Protein AF-A0A9P6DTI5-F1 (afdb_monomer_lite)

Radius of gyration: 13.6 Å; chains: 1; bounding box: 35×22×36 Å

Structure (mmCIF, N/CA/C/O backbone):
data_AF-A0A9P6DTI5-F1
#
_entry.id   AF-A0A9P6DTI5-F1
#
loop_
_atom_site.group_PDB
_atom_site.id
_atom_site.type_symbol
_atom_site.label_atom_id
_atom_site.label_alt_id
_atom_site.label_comp_id
_atom_site.label_asym_id
_atom_site.label_entity_id
_atom_site.label_seq_id
_atom_site.pdbx_PDB_ins_code
_atom_site.Cartn_x
_atom_site.Cartn_y
_atom_site.Cartn_z
_atom_site.occupancy
_atom_site.B_iso_or_equiv
_atom_site.auth_seq_id
_atom_site.auth_comp_id
_atom_site.auth_asym_id
_atom_site.auth_atom_id
_atom_site.pdbx_PDB_model_num
ATOM 1 N N . PHE A 1 1 ? -9.858 0.724 -2.080 1.00 84.56 1 PHE A N 1
ATOM 2 C CA . PHE A 1 1 ? -8.547 0.679 -1.406 1.00 84.56 1 PHE A CA 1
ATOM 3 C C . PHE A 1 1 ? -7.655 -0.243 -2.217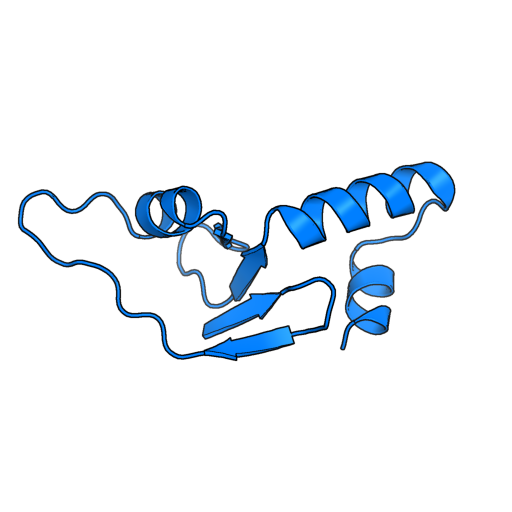 1.00 84.56 1 PHE A C 1
ATOM 5 O O . PHE A 1 1 ? -8.110 -1.326 -2.569 1.00 84.56 1 PHE A O 1
ATOM 12 N N . SER A 1 2 ? -6.458 0.198 -2.598 1.00 89.81 2 SER A N 1
ATOM 13 C CA . SER A 1 2 ? -5.574 -0.593 -3.466 1.00 89.81 2 SER A CA 1
ATOM 14 C C . SER A 1 2 ? -4.560 -1.375 -2.634 1.00 89.81 2 SER A C 1
ATOM 16 O O . SER A 1 2 ? -3.862 -0.797 -1.804 1.00 89.81 2 SER A O 1
ATOM 18 N N . VAL A 1 3 ? -4.467 -2.683 -2.848 1.00 90.62 3 VAL A N 1
ATOM 19 C CA . VAL A 1 3 ? -3.504 -3.567 -2.184 1.00 90.62 3 VAL A CA 1
ATOM 20 C C . VAL A 1 3 ? -2.504 -4.060 -3.215 1.00 90.62 3 VAL A C 1
ATOM 22 O O . VAL A 1 3 ? -2.876 -4.746 -4.162 1.00 90.62 3 VAL A O 1
ATOM 25 N N . ILE A 1 4 ? -1.232 -3.733 -3.015 1.00 91.06 4 ILE A N 1
ATOM 26 C CA . ILE A 1 4 ? -0.139 -4.229 -3.846 1.00 91.06 4 ILE A CA 1
ATOM 27 C C . ILE A 1 4 ? 0.295 -5.598 -3.320 1.00 91.06 4 ILE A C 1
ATOM 29 O O . ILE A 1 4 ? 0.706 -5.757 -2.159 1.00 91.06 4 ILE A O 1
ATOM 33 N N . HIS A 1 5 ? 0.227 -6.590 -4.195 1.00 90.56 5 HIS A N 1
ATOM 34 C CA . HIS A 1 5 ? 0.673 -7.947 -3.942 1.00 90.56 5 HIS A CA 1
ATOM 35 C C . HIS A 1 5 ? 1.620 -8.421 -5.044 1.00 90.56 5 HIS A C 1
ATOM 37 O O . HIS A 1 5 ? 1.746 -7.793 -6.089 1.00 90.56 5 HIS A O 1
ATOM 43 N N . ILE A 1 6 ? 2.301 -9.545 -4.816 1.00 89.88 6 ILE A N 1
ATOM 44 C CA . ILE A 1 6 ? 3.229 -10.119 -5.805 1.00 89.88 6 ILE A CA 1
ATOM 45 C C . ILE A 1 6 ? 2.531 -10.558 -7.099 1.00 89.88 6 ILE A C 1
ATOM 47 O O . ILE A 1 6 ? 3.180 -10.677 -8.127 1.00 89.88 6 ILE A O 1
ATOM 51 N N . ASN A 1 7 ? 1.225 -10.827 -7.035 1.00 87.50 7 ASN A N 1
ATOM 52 C CA . ASN A 1 7 ? 0.396 -11.214 -8.179 1.00 87.50 7 ASN A CA 1
ATOM 53 C C . ASN A 1 7 ? -0.293 -10.007 -8.841 1.00 87.50 7 ASN A C 1
ATOM 55 O O . ASN A 1 7 ? -1.089 -10.212 -9.750 1.00 87.50 7 ASN A O 1
ATOM 59 N N . GLY A 1 8 ? -0.045 -8.793 -8.343 1.00 89.12 8 GLY A N 1
ATOM 60 C CA . GLY A 1 8 ? -0.543 -7.545 -8.902 1.00 89.12 8 GLY A CA 1
ATOM 61 C C . GLY A 1 8 ? -1.282 -6.643 -7.922 1.00 89.12 8 GLY A C 1
ATOM 62 O O . GLY A 1 8 ? -1.216 -6.813 -6.698 1.00 89.12 8 GLY A O 1
ATOM 63 N N . ILE A 1 9 ? -1.950 -5.629 -8.472 1.00 90.69 9 ILE A N 1
ATOM 64 C CA . ILE A 1 9 ? -2.653 -4.595 -7.708 1.00 90.69 9 ILE A CA 1
ATOM 65 C C . ILE A 1 9 ? -4.138 -4.952 -7.604 1.00 90.69 9 ILE A C 1
ATOM 67 O O . ILE A 1 9 ? -4.851 -5.037 -8.599 1.00 90.69 9 ILE A O 1
ATOM 71 N N . HIS A 1 10 ? -4.624 -5.116 -6.374 1.00 90.94 10 HIS A N 1
ATOM 72 C CA . HIS A 1 10 ? -6.011 -5.492 -6.093 1.00 90.94 10 HIS A CA 1
ATOM 73 C C . HIS A 1 10 ? -6.797 -4.316 -5.540 1.00 90.94 10 HIS A C 1
ATOM 75 O O . HIS A 1 10 ? -6.428 -3.732 -4.520 1.00 90.94 10 HIS A O 1
ATOM 81 N N . HIS A 1 11 ? -7.930 -3.999 -6.158 1.00 91.19 11 HIS A N 1
ATOM 82 C CA . HIS A 1 11 ? -8.874 -3.028 -5.617 1.00 91.19 11 HIS A CA 1
ATOM 83 C C . HIS A 1 11 ? -9.890 -3.738 -4.725 1.00 91.19 11 HIS A C 1
ATOM 85 O O . HIS A 1 11 ? -10.789 -4.418 -5.210 1.00 91.19 11 HIS A O 1
ATOM 91 N N . ILE A 1 12 ? -9.756 -3.561 -3.412 1.00 89.44 12 ILE A N 1
ATOM 92 C CA . ILE A 1 12 ? -10.656 -4.158 -2.422 1.00 89.44 12 ILE A CA 1
ATOM 93 C C . ILE A 1 12 ? -11.326 -3.096 -1.550 1.00 89.44 12 ILE A C 1
ATOM 95 O O . ILE A 1 12 ? -10.883 -1.942 -1.452 1.00 89.44 12 ILE A O 1
ATOM 99 N N . HIS A 1 13 ? -12.411 -3.505 -0.901 1.00 86.88 13 HIS A N 1
ATOM 100 C CA . HIS A 1 13 ? -13.090 -2.716 0.114 1.00 86.88 13 HIS A CA 1
ATOM 101 C C . HIS A 1 13 ? -12.598 -3.147 1.499 1.00 86.88 13 HIS A C 1
ATOM 103 O O . HIS A 1 13 ? -12.774 -4.299 1.889 1.00 86.88 13 HIS A O 1
ATOM 109 N N . VAL A 1 14 ? -11.962 -2.232 2.231 1.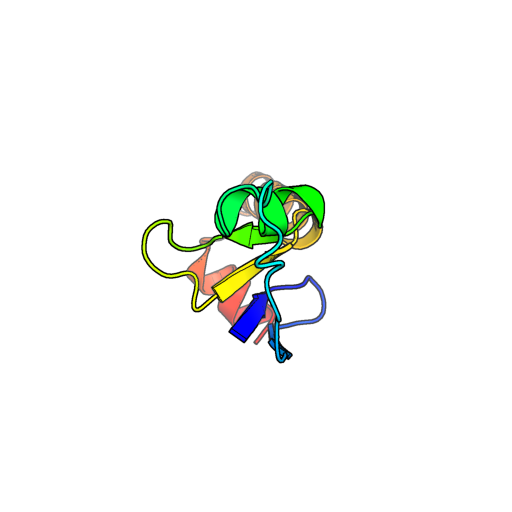00 85.81 14 VAL A N 1
ATOM 110 C CA . VAL A 1 14 ? -11.429 -2.489 3.576 1.00 85.81 14 VAL A CA 1
ATOM 111 C C . VAL A 1 14 ? -12.286 -1.745 4.583 1.00 85.81 14 VAL A C 1
ATOM 113 O O . VAL A 1 14 ? -12.519 -0.548 4.430 1.00 85.81 14 VAL A O 1
ATOM 116 N N . VAL A 1 15 ? -12.744 -2.457 5.610 1.00 85.69 15 VAL A N 1
ATOM 117 C CA . VAL A 1 15 ? -13.519 -1.890 6.715 1.00 85.69 15 VAL A CA 1
ATOM 118 C C . VAL A 1 15 ? -12.667 -1.967 7.975 1.00 85.69 15 VAL A C 1
ATOM 120 O O . VAL A 1 15 ? -12.251 -3.047 8.386 1.00 85.69 15 VAL A O 1
ATOM 123 N N . PHE A 1 16 ? -12.385 -0.810 8.564 1.00 84.38 16 PHE A N 1
ATOM 124 C CA . PHE A 1 16 ? -11.604 -0.696 9.793 1.00 84.38 16 PHE A CA 1
ATOM 125 C C . PHE A 1 16 ? -12.492 -0.920 11.023 1.00 84.38 16 PHE A C 1
ATOM 127 O O . PHE A 1 16 ? -13.662 -0.531 11.019 1.00 84.38 16 PHE A O 1
ATOM 134 N N . CYS A 1 17 ? -11.953 -1.528 12.087 1.00 85.19 17 CYS A N 1
ATOM 135 C CA . CYS A 1 17 ? -12.706 -1.660 13.341 1.00 85.19 17 CYS A CA 1
ATOM 136 C C . CYS A 1 17 ? -12.839 -0.284 13.991 1.00 85.19 17 CYS A C 1
ATOM 138 O O . CYS A 1 17 ? -11.825 0.365 14.241 1.00 85.19 17 CYS A O 1
ATOM 140 N N . GLY A 1 18 ? -14.069 0.121 14.310 1.00 83.94 18 GLY A N 1
ATOM 141 C CA . GLY A 1 18 ? -14.381 1.310 15.117 1.00 83.94 18 GLY A CA 1
ATOM 142 C C . GLY A 1 18 ? -14.749 0.981 16.567 1.00 83.94 18 GLY A C 1
ATOM 143 O O . GLY A 1 18 ? -15.484 1.724 17.207 1.00 83.94 18 GLY A O 1
ATOM 144 N N . CYS A 1 19 ? -14.323 -0.180 17.064 1.00 87.38 19 CYS A N 1
ATOM 145 C CA . CYS A 1 19 ? -14.529 -0.611 18.443 1.00 87.38 19 CYS A CA 1
ATOM 146 C C . CYS A 1 19 ? -13.922 0.400 19.446 1.00 87.38 19 CYS A C 1
ATOM 148 O O . CYS A 1 19 ? -12.906 1.009 19.154 1.00 87.38 19 CYS A O 1
ATOM 150 N N . GLY A 1 20 ? -14.484 0.575 20.651 1.00 76.25 20 GLY A N 1
ATOM 151 C CA . GLY A 1 20 ? -14.014 1.593 21.623 1.00 76.25 20 GLY A CA 1
ATOM 152 C C . GLY A 1 20 ? -12.552 1.457 22.094 1.00 76.25 20 GLY A C 1
ATOM 153 O O . GLY A 1 20 ? -12.004 2.382 22.683 1.00 76.25 20 GLY A O 1
ATOM 154 N N . SER A 1 21 ? -11.908 0.323 21.806 1.00 78.06 21 SER A N 1
ATOM 155 C CA . SER A 1 21 ? -10.475 0.060 22.018 1.00 78.06 21 SER A CA 1
ATOM 156 C C . SER A 1 21 ? -9.707 -0.106 20.698 1.00 78.06 21 SER A C 1
ATOM 158 O O . SER A 1 21 ? -8.646 -0.727 20.666 1.00 78.06 21 SER A O 1
ATOM 160 N N . SER A 1 22 ? -10.259 0.377 19.583 1.00 78.75 22 SER A N 1
ATOM 161 C CA . SER A 1 22 ? -9.662 0.229 18.262 1.00 78.75 22 SER A CA 1
ATOM 162 C C . SER A 1 22 ? -8.355 1.002 18.181 1.00 78.75 22 SER A C 1
ATOM 164 O O . SER A 1 22 ? -8.323 2.216 18.379 1.00 78.75 22 SER A O 1
ATOM 166 N N . VAL A 1 23 ? -7.285 0.297 17.829 1.00 81.81 23 VAL A N 1
ATOM 167 C CA . VAL A 1 23 ? -6.012 0.916 17.453 1.00 81.81 23 VAL A CA 1
ATOM 168 C C . VAL A 1 23 ? -6.168 1.734 16.167 1.00 81.81 23 VAL A C 1
ATOM 170 O 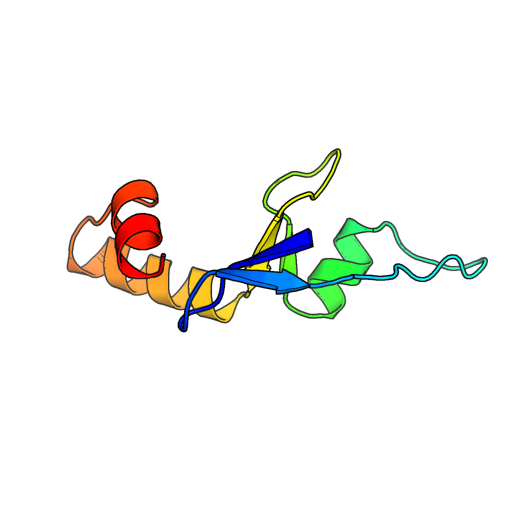O . VAL A 1 23 ? -7.103 1.503 15.393 1.00 81.81 23 VAL A O 1
ATOM 173 N N . HIS A 1 24 ? -5.243 2.666 15.914 1.00 84.25 24 HIS A N 1
ATOM 174 C CA . HIS A 1 24 ? -5.266 3.489 14.702 1.00 84.25 24 HIS A CA 1
ATOM 175 C C . HIS A 1 24 ? -5.315 2.629 13.431 1.00 84.25 24 HIS A C 1
ATOM 177 O O . HIS A 1 24 ? -4.724 1.550 13.371 1.00 84.25 24 HIS A O 1
ATOM 183 N N . THR A 1 25 ? -5.944 3.151 12.376 1.00 83.00 25 THR A N 1
ATOM 184 C CA . THR A 1 25 ? -6.073 2.526 11.047 1.00 83.00 25 THR A CA 1
ATOM 185 C C . THR A 1 25 ? -4.780 1.867 10.555 1.00 83.00 25 THR A C 1
ATOM 187 O O . THR A 1 25 ? -4.797 0.739 10.070 1.00 83.00 25 THR A O 1
ATOM 190 N N . GLN A 1 26 ? -3.630 2.528 10.730 1.00 81.88 26 GLN A N 1
ATOM 191 C CA . GLN A 1 26 ? -2.331 1.971 10.343 1.00 81.88 26 GLN A CA 1
ATOM 192 C C . GLN A 1 26 ? -1.936 0.737 11.148 1.00 81.88 26 GLN A C 1
ATOM 194 O O . GLN A 1 26 ? -1.424 -0.220 10.580 1.00 81.88 26 GLN A O 1
ATOM 199 N N . GLN A 1 27 ? -2.171 0.743 12.458 1.00 86.19 27 GLN A N 1
ATOM 200 C CA . GLN A 1 27 ? -1.873 -0.408 13.303 1.00 86.19 27 GLN A CA 1
ATOM 201 C C . GLN A 1 27 ? -2.771 -1.585 12.918 1.00 86.19 27 GLN A C 1
ATOM 203 O O . GLN A 1 27 ? -2.283 -2.705 12.823 1.00 86.19 27 GLN A O 1
ATOM 208 N N . GLN A 1 28 ? -4.048 -1.336 12.604 1.00 88.06 28 GLN A N 1
ATOM 209 C CA . GLN A 1 28 ? -4.951 -2.378 12.104 1.00 88.06 28 GLN A CA 1
ATOM 210 C C . GLN A 1 28 ? -4.439 -2.998 10.797 1.00 88.06 28 GLN A C 1
ATOM 212 O O . GLN A 1 28 ? -4.454 -4.219 10.661 1.00 88.06 28 GLN A O 1
ATOM 217 N N . LEU A 1 29 ? -3.935 -2.182 9.865 1.00 88.44 29 LEU A N 1
ATOM 218 C CA . LEU A 1 29 ? -3.316 -2.662 8.623 1.00 88.44 29 LEU A CA 1
ATOM 219 C C . LEU A 1 29 ? -2.053 -3.491 8.897 1.00 88.44 29 LEU A C 1
ATOM 221 O O . LEU A 1 29 ? -1.918 -4.596 8.375 1.00 88.44 29 LEU A O 1
ATOM 225 N N . LEU A 1 30 ? -1.167 -3.000 9.767 1.00 88.19 30 LEU A N 1
ATOM 226 C CA . LEU A 1 30 ? 0.073 -3.691 10.127 1.00 88.19 30 LEU A CA 1
ATOM 227 C C . LEU A 1 30 ? -0.194 -5.037 10.813 1.00 88.19 30 LEU A C 1
ATOM 229 O O . LEU A 1 30 ? 0.490 -6.011 10.509 1.00 88.19 30 LEU A O 1
ATOM 233 N N . HIS A 1 31 ? -1.222 -5.124 11.663 1.00 87.12 31 HIS A N 1
ATOM 234 C CA . HIS A 1 31 ? -1.675 -6.385 12.261 1.00 87.12 31 HIS A CA 1
ATOM 235 C C . HIS A 1 31 ? -2.109 -7.422 11.213 1.00 87.12 31 HIS A C 1
ATOM 237 O O . HIS A 1 31 ? -1.946 -8.617 11.441 1.00 87.12 31 HIS A O 1
ATOM 243 N N . HIS A 1 32 ? -2.612 -6.978 10.059 1.00 85.25 32 HIS A N 1
ATOM 244 C CA . HIS A 1 32 ? -2.980 -7.839 8.930 1.00 85.25 32 HIS A CA 1
ATOM 245 C C . HIS A 1 32 ? -1.831 -8.044 7.929 1.00 85.25 32 HIS A C 1
ATOM 247 O O . HIS A 1 32 ? -2.024 -8.615 6.857 1.00 85.25 32 HIS A O 1
ATOM 253 N N . GLY A 1 33 ? -0.621 -7.584 8.255 1.00 87.88 33 GLY A N 1
ATOM 254 C CA . GLY A 1 33 ? 0.54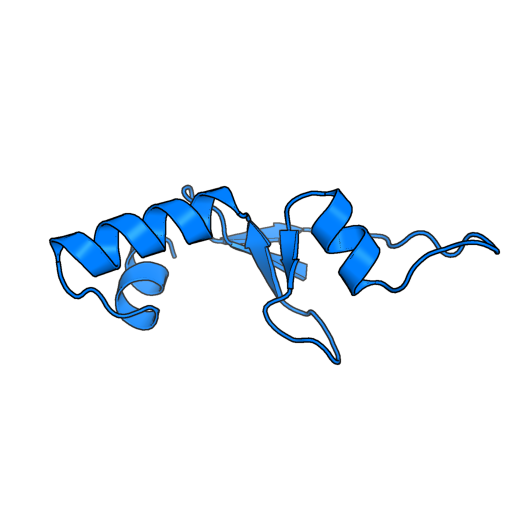5 -7.718 7.389 1.00 87.88 33 GLY A CA 1
ATOM 255 C C . GLY A 1 33 ? 0.531 -6.784 6.173 1.00 87.88 33 GLY A C 1
ATOM 256 O O . GLY A 1 33 ? 1.207 -7.051 5.172 1.00 87.88 33 GLY A O 1
ATOM 257 N N . TRP A 1 34 ? -0.256 -5.709 6.231 1.00 90.00 34 TRP A N 1
ATOM 258 C CA . TRP A 1 34 ? -0.345 -4.697 5.186 1.00 90.00 34 TRP A CA 1
ATOM 259 C C . TRP A 1 34 ? 0.374 -3.432 5.635 1.00 90.00 34 TRP A C 1
ATOM 261 O O . TRP A 1 34 ? 0.016 -2.792 6.623 1.00 90.00 34 TRP A O 1
ATOM 271 N N . PHE A 1 35 ? 1.399 -3.060 4.885 1.00 88.69 35 PHE A N 1
ATOM 272 C CA . PHE A 1 35 ? 2.158 -1.851 5.112 1.00 88.69 35 PHE A CA 1
ATOM 273 C C . PHE A 1 35 ? 1.484 -0.674 4.391 1.00 88.69 35 PHE A C 1
ATOM 275 O O . PHE A 1 35 ? 1.353 -0.701 3.164 1.00 88.69 35 PHE A O 1
ATOM 282 N N . PRO A 1 36 ? 1.019 0.359 5.110 1.00 87.44 36 PRO A N 1
ATOM 283 C CA . PRO A 1 36 ? 0.379 1.507 4.483 1.00 87.44 36 PRO A CA 1
ATOM 284 C C . PRO A 1 36 ? 1.396 2.311 3.665 1.00 87.44 36 PRO A C 1
ATOM 286 O O . PRO A 1 36 ? 2.456 2.673 4.168 1.00 87.44 36 PRO A O 1
ATOM 289 N N . THR A 1 37 ? 1.053 2.650 2.421 1.00 81.12 37 THR A N 1
ATOM 290 C CA . THR A 1 37 ? 1.911 3.490 1.564 1.00 8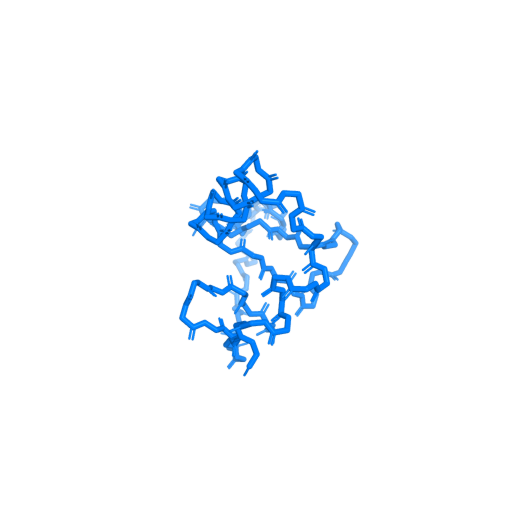1.12 37 THR A CA 1
ATOM 291 C C . THR A 1 37 ? 1.915 4.951 2.029 1.00 81.12 37 THR A C 1
ATOM 293 O O . THR A 1 37 ? 2.846 5.704 1.756 1.00 81.12 37 THR A O 1
ATOM 296 N N . THR A 1 38 ? 0.876 5.379 2.752 1.00 76.00 38 THR A N 1
ATOM 297 C CA . THR A 1 38 ? 0.739 6.748 3.263 1.00 76.00 38 THR A CA 1
ATOM 298 C C . THR A 1 38 ? 0.156 6.734 4.671 1.00 76.00 38 THR A C 1
ATOM 300 O O . THR A 1 38 ? -0.787 5.998 4.954 1.00 76.00 38 THR A O 1
ATOM 303 N N . ILE A 1 39 ? 0.722 7.565 5.550 1.00 66.12 39 ILE A N 1
ATOM 304 C CA . ILE A 1 39 ? 0.387 7.610 6.981 1.00 66.12 39 ILE A CA 1
ATOM 305 C C . ILE A 1 39 ? -0.939 8.335 7.236 1.00 66.12 39 ILE A C 1
ATOM 307 O O . ILE A 1 39 ? -1.765 7.856 8.007 1.00 66.12 39 ILE A O 1
ATOM 311 N N . HIS A 1 40 ? -1.166 9.465 6.561 1.00 61.50 40 HIS A N 1
ATOM 312 C CA . HIS A 1 40 ? -2.328 10.324 6.813 1.00 61.50 40 HIS A CA 1
ATOM 313 C C . HIS A 1 40 ? -3.630 9.799 6.202 1.00 61.50 40 HIS A C 1
ATOM 315 O O . HIS A 1 40 ? -4.694 9.979 6.788 1.00 61.50 40 HIS A O 1
ATOM 321 N N . GLN A 1 41 ? -3.561 9.142 5.042 1.00 61.47 41 GLN A N 1
ATOM 322 C CA . GLN A 1 41 ? -4.737 8.572 4.391 1.00 61.47 41 GLN A CA 1
ATOM 323 C C . GLN A 1 41 ? -4.308 7.420 3.478 1.00 61.47 41 GLN A C 1
ATOM 325 O O . GLN A 1 41 ? -3.869 7.652 2.348 1.00 61.47 41 GLN A O 1
ATOM 330 N N . PRO A 1 42 ? -4.356 6.170 3.965 1.00 67.19 42 PRO A N 1
ATOM 331 C CA . PRO A 1 42 ? -3.948 5.035 3.162 1.00 67.19 42 PRO A CA 1
ATOM 332 C C . PRO A 1 42 ? -5.027 4.776 2.104 1.00 67.19 42 PRO A C 1
ATOM 334 O O . PRO A 1 42 ? -6.004 4.078 2.343 1.00 67.19 42 PRO A O 1
ATOM 337 N N . HIS A 1 43 ? -4.866 5.351 0.914 1.00 79.81 43 HIS A N 1
ATOM 338 C CA . HIS A 1 43 ? -5.613 4.916 -0.273 1.00 79.81 43 HIS A CA 1
ATOM 339 C C . HIS A 1 43 ? -5.034 3.616 -0.852 1.00 79.81 43 HIS A C 1
ATOM 341 O O . HIS A 1 43 ? -5.714 2.896 -1.590 1.00 79.81 43 HIS A O 1
ATOM 347 N N . MET A 1 44 ? -3.790 3.313 -0.470 1.00 84.62 44 MET A N 1
ATOM 348 C CA . MET A 1 44 ? -3.003 2.188 -0.937 1.00 84.62 44 MET A CA 1
ATOM 349 C C . MET A 1 44 ? -2.203 1.561 0.211 1.00 84.62 44 MET A C 1
ATOM 351 O O . MET A 1 44 ? -1.727 2.260 1.113 1.00 84.62 44 MET A O 1
ATOM 355 N N . CYS A 1 45 ? -2.030 0.247 0.154 1.00 90.50 45 CYS A N 1
ATOM 356 C CA . CYS A 1 45 ? -1.086 -0.480 0.990 1.00 90.50 45 CYS A CA 1
ATOM 357 C C . CYS A 1 45 ? -0.328 -1.524 0.169 1.00 90.50 45 CYS A C 1
ATOM 359 O O . CYS A 1 45 ? -0.792 -1.963 -0.882 1.00 90.50 45 CYS A O 1
ATOM 361 N N . ALA A 1 46 ? 0.826 -1.937 0.672 1.00 91.12 46 ALA A N 1
ATOM 362 C CA . AL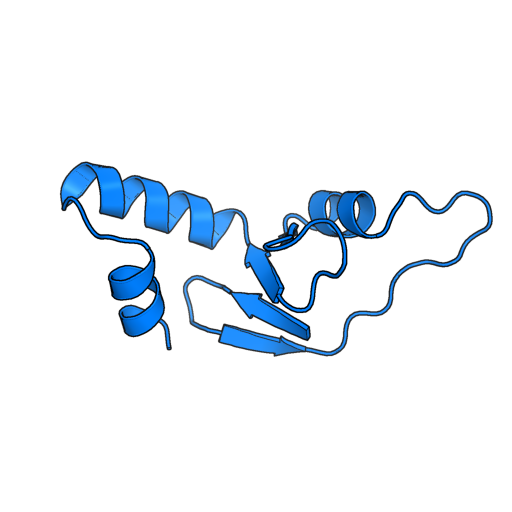A A 1 46 ? 1.620 -3.024 0.131 1.00 91.12 46 ALA A CA 1
ATOM 363 C C . ALA A 1 46 ? 1.676 -4.168 1.142 1.00 91.12 46 ALA A C 1
ATOM 365 O O . ALA A 1 46 ? 1.858 -3.954 2.337 1.00 91.12 46 ALA A O 1
ATOM 366 N N . THR A 1 47 ? 1.538 -5.402 0.680 1.00 92.38 47 THR A N 1
ATOM 367 C CA . THR A 1 47 ? 1.748 -6.572 1.546 1.00 92.38 47 THR A CA 1
ATOM 368 C C . THR A 1 47 ? 3.230 -6.734 1.910 1.00 92.38 47 THR A C 1
ATOM 370 O O . THR A 1 47 ? 4.109 -6.451 1.096 1.00 92.38 47 THR A O 1
ATOM 373 N N . PHE A 1 48 ? 3.556 -7.250 3.101 1.00 91.56 48 PHE A N 1
ATOM 374 C CA . PHE A 1 48 ? 4.965 -7.533 3.439 1.00 91.56 48 PHE A CA 1
ATOM 375 C C . PHE A 1 48 ? 5.640 -8.484 2.444 1.00 91.56 48 PHE A C 1
ATOM 377 O O . PHE A 1 48 ? 6.841 -8.376 2.206 1.00 91.56 48 PHE A O 1
ATOM 384 N N . MET A 1 49 ? 4.872 -9.379 1.817 1.00 90.56 49 MET A N 1
ATOM 385 C CA . MET A 1 49 ? 5.405 -10.278 0.799 1.00 90.56 49 MET A CA 1
ATOM 386 C C . MET A 1 49 ? 5.902 -9.520 -0.436 1.00 90.56 49 MET A C 1
ATOM 388 O O . MET A 1 49 ? 6.999 -9.808 -0.913 1.00 90.56 49 MET A O 1
ATOM 392 N N . VAL A 1 50 ? 5.150 -8.522 -0.922 1.00 91.31 50 VAL A N 1
ATOM 393 C CA . VAL A 1 50 ? 5.607 -7.715 -2.061 1.00 91.31 50 VAL A CA 1
ATOM 394 C C . VAL A 1 50 ? 6.795 -6.830 -1.685 1.00 91.31 50 VAL A C 1
ATOM 396 O O . VAL A 1 50 ? 7.725 -6.701 -2.475 1.00 91.31 50 VAL A O 1
ATOM 399 N N . LEU A 1 51 ? 6.829 -6.299 -0.457 1.00 91.31 51 LEU A N 1
ATOM 400 C CA . LEU A 1 51 ? 7.979 -5.542 0.046 1.00 91.31 51 LEU A CA 1
ATOM 401 C C . LEU A 1 51 ? 9.249 -6.398 0.110 1.00 91.31 51 LEU A C 1
ATOM 403 O O . LEU A 1 51 ? 10.312 -5.943 -0.304 1.00 91.31 51 LEU A O 1
ATOM 407 N N . ASN A 1 52 ? 9.141 -7.640 0.586 1.00 92.12 52 ASN A N 1
ATOM 408 C CA . ASN A 1 52 ? 10.272 -8.563 0.637 1.00 92.12 52 ASN A CA 1
ATOM 409 C C . ASN A 1 52 ? 10.741 -8.956 -0.772 1.00 92.12 52 ASN A C 1
ATOM 411 O O . ASN A 1 52 ? 11.936 -8.971 -1.056 1.00 92.12 52 ASN A O 1
ATOM 415 N N . HIS A 1 53 ? 9.800 -9.213 -1.686 1.00 90.94 53 HIS A N 1
ATOM 416 C CA . HIS A 1 53 ? 10.128 -9.516 -3.076 1.00 90.94 53 HIS A CA 1
ATOM 417 C C . HIS A 1 53 ? 10.843 -8.342 -3.759 1.00 90.94 53 HIS A C 1
ATOM 419 O O . HIS A 1 53 ? 11.894 -8.528 -4.370 1.00 90.94 53 HIS A O 1
ATOM 425 N N . PHE A 1 54 ? 10.329 -7.124 -3.578 1.00 90.12 54 PHE A N 1
ATOM 426 C CA . PHE A 1 54 ? 10.963 -5.907 -4.070 1.00 90.12 54 PHE A CA 1
ATOM 427 C C . PHE A 1 54 ? 12.357 -5.698 -3.468 1.00 90.12 54 PHE A C 1
ATOM 429 O O . PHE A 1 54 ? 13.285 -5.368 -4.198 1.00 90.12 54 PHE A O 1
ATOM 436 N N . HIS A 1 55 ? 12.538 -5.939 -2.166 1.00 90.94 55 HIS A N 1
ATOM 437 C CA . HIS A 1 55 ? 13.841 -5.825 -1.508 1.00 90.94 55 HIS A CA 1
ATOM 438 C C . HIS A 1 55 ? 14.886 -6.764 -2.134 1.00 90.94 55 HIS A C 1
ATOM 440 O O . HIS A 1 55 ? 16.001 -6.338 -2.434 1.00 90.94 55 HIS A O 1
ATOM 446 N N . LEU A 1 56 ? 14.514 -8.021 -2.398 1.00 91.19 56 LEU A N 1
ATOM 447 C CA . LEU A 1 56 ? 15.392 -8.990 -3.061 1.00 91.19 56 LEU A CA 1
ATOM 448 C C . LEU A 1 56 ? 15.729 -8.573 -4.500 1.00 91.19 56 LEU A C 1
ATOM 450 O O . LEU A 1 56 ? 16.890 -8.632 -4.906 1.00 91.19 56 LEU A O 1
ATOM 454 N N . GLN A 1 57 ? 14.739 -8.109 -5.267 1.00 88.44 57 GLN A N 1
ATOM 455 C CA . GLN A 1 57 ? 14.968 -7.641 -6.637 1.00 88.44 57 GLN A CA 1
ATOM 456 C C . GLN A 1 57 ? 15.817 -6.365 -6.693 1.00 88.44 57 GLN A C 1
ATOM 458 O O . GLN A 1 57 ? 16.688 -6.228 -7.556 1.00 88.44 57 GLN A O 1
ATOM 463 N N . MET A 1 58 ? 15.608 -5.441 -5.755 1.00 89.44 58 MET A N 1
ATOM 464 C CA . MET A 1 58 ? 16.424 -4.238 -5.621 1.00 89.44 58 MET A CA 1
ATOM 465 C C . MET A 1 58 ? 17.887 -4.609 -5.354 1.00 89.44 58 MET A C 1
ATOM 467 O O . MET A 1 58 ? 18.779 -4.047 -5.991 1.00 89.44 58 MET A O 1
ATOM 471 N N . LEU A 1 59 ? 18.133 -5.582 -4.469 1.00 89.88 59 LEU A N 1
ATOM 472 C CA . LEU A 1 59 ? 19.479 -6.047 -4.136 1.00 89.88 59 LEU A CA 1
ATOM 473 C C . LEU A 1 59 ? 20.183 -6.704 -5.332 1.00 89.88 59 LEU A C 1
ATOM 475 O O . LEU A 1 59 ? 21.356 -6.432 -5.577 1.00 89.88 59 LEU A O 1
ATOM 479 N N . HIS A 1 60 ? 19.478 -7.554 -6.082 1.00 87.75 60 HIS A N 1
ATOM 480 C CA . HIS A 1 60 ? 20.067 -8.306 -7.194 1.00 87.75 60 HIS A CA 1
ATOM 481 C C . HIS A 1 60 ? 20.240 -7.487 -8.477 1.00 87.75 60 HIS A C 1
ATOM 483 O O . HIS A 1 60 ? 21.182 -7.722 -9.231 1.00 87.75 60 HIS A O 1
ATOM 489 N N . SER A 1 61 ? 19.335 -6.549 -8.756 1.00 79.88 61 SER A N 1
ATOM 490 C CA . SER A 1 61 ? 19.208 -5.964 -10.097 1.00 79.88 61 SER A CA 1
ATOM 491 C C . SER A 1 61 ? 19.129 -4.435 -10.107 1.00 79.88 61 SER A C 1
ATOM 493 O O . SER A 1 61 ? 18.941 -3.857 -11.174 1.00 79.88 61 SER A O 1
ATOM 495 N N . LYS A 1 62 ? 19.281 -3.761 -8.951 1.00 84.88 62 LYS A N 1
ATOM 496 C CA . LYS A 1 62 ? 19.124 -2.295 -8.806 1.00 84.88 62 LYS A CA 1
ATOM 497 C C . LYS A 1 62 ? 17.802 -1.769 -9.391 1.00 84.88 62 LYS A C 1
ATOM 499 O O . LYS A 1 62 ? 17.731 -0.649 -9.893 1.00 84.88 62 LYS A O 1
ATOM 504 N N . VAL A 1 63 ? 16.747 -2.580 -9.329 1.00 85.94 63 VAL A N 1
ATOM 505 C CA . VAL A 1 63 ? 15.422 -2.215 -9.841 1.00 85.94 63 VAL A CA 1
ATOM 506 C C . VAL A 1 63 ? 14.820 -1.131 -8.949 1.00 85.94 63 VAL A C 1
ATOM 508 O O . VAL A 1 63 ? 14.824 -1.236 -7.721 1.00 85.94 63 VAL A O 1
ATOM 511 N N . THR A 1 64 ? 14.306 -0.071 -9.566 1.00 86.94 64 THR A N 1
ATOM 512 C CA . THR A 1 64 ? 13.592 0.998 -8.864 1.00 86.94 64 THR A CA 1
ATOM 513 C C . THR A 1 64 ? 12.156 0.579 -8.557 1.00 86.94 64 THR A C 1
ATOM 515 O O . THR A 1 64 ? 11.566 -0.246 -9.253 1.00 86.94 64 THR A O 1
ATOM 518 N N . ALA A 1 65 ? 11.552 1.186 -7.532 1.00 83.94 65 ALA A N 1
ATOM 519 C CA . ALA A 1 65 ? 10.170 0.888 -7.146 1.00 83.94 65 ALA A CA 1
ATOM 520 C C . ALA A 1 65 ? 9.171 1.099 -8.296 1.00 83.94 65 ALA A C 1
ATOM 522 O O . ALA A 1 65 ? 8.249 0.309 -8.458 1.00 83.94 65 ALA A O 1
ATOM 523 N N . THR A 1 66 ? 9.376 2.122 -9.129 1.00 85.06 66 THR A N 1
ATOM 524 C CA . THR A 1 66 ? 8.515 2.405 -10.287 1.00 85.06 66 THR A CA 1
ATOM 525 C C . THR A 1 66 ? 8.561 1.291 -11.326 1.00 85.06 66 THR A C 1
ATOM 527 O O . THR A 1 66 ? 7.521 0.867 -11.818 1.00 85.06 66 THR A O 1
ATOM 530 N N . HIS A 1 67 ? 9.757 0.781 -11.624 1.00 86.44 67 HIS A N 1
ATOM 531 C CA . HIS A 1 67 ? 9.940 -0.296 -12.590 1.00 86.44 67 HIS A CA 1
ATOM 532 C C . HIS A 1 67 ? 9.378 -1.622 -12.066 1.00 86.44 67 HIS A C 1
ATOM 534 O O . HIS A 1 67 ? 8.797 -2.399 -12.821 1.00 86.44 67 HIS A O 1
ATOM 540 N N . PHE A 1 68 ? 9.522 -1.869 -10.764 1.00 87.44 68 PHE A N 1
ATOM 541 C CA . PHE A 1 68 ? 8.919 -3.023 -10.113 1.00 87.44 68 PHE A CA 1
ATOM 542 C C . PHE A 1 68 ? 7.388 -2.973 -10.172 1.00 87.44 68 PHE A C 1
ATOM 544 O O . PHE A 1 68 ? 6.765 -3.950 -10.574 1.00 87.44 68 PHE A O 1
ATOM 551 N N . ILE A 1 69 ? 6.789 -1.824 -9.837 1.00 85.25 69 ILE A N 1
ATOM 552 C CA . ILE A 1 69 ? 5.333 -1.628 -9.889 1.00 85.25 69 ILE A CA 1
ATOM 553 C C . ILE A 1 69 ? 4.806 -1.841 -11.314 1.00 85.25 69 ILE A C 1
ATOM 555 O O . ILE A 1 69 ? 3.845 -2.577 -11.483 1.00 85.25 69 ILE A O 1
ATOM 559 N N . ALA A 1 70 ? 5.486 -1.316 -12.335 1.00 86.38 70 ALA A N 1
ATOM 560 C CA . ALA A 1 70 ? 5.112 -1.531 -13.737 1.00 86.38 70 ALA A CA 1
ATOM 561 C C . ALA A 1 70 ? 5.204 -3.000 -14.202 1.00 86.38 70 ALA A C 1
ATOM 563 O O . ALA A 1 70 ? 4.684 -3.341 -15.256 1.00 86.38 70 ALA A O 1
ATOM 564 N N . THR A 1 71 ? 5.895 -3.869 -13.454 1.00 86.25 71 THR A N 1
ATOM 565 C CA . THR A 1 71 ? 5.994 -5.307 -13.772 1.00 86.25 71 THR A CA 1
ATOM 566 C C . THR A 1 71 ? 4.830 -6.109 -13.176 1.00 86.25 71 THR A C 1
ATOM 568 O O . THR A 1 71 ? 4.577 -7.230 -13.610 1.00 86.25 71 THR A O 1
ATOM 571 N N . ILE A 1 72 ? 4.155 -5.563 -12.159 1.00 84.75 72 ILE A N 1
ATOM 572 C CA . ILE A 1 72 ? 3.046 -6.211 -11.441 1.00 84.75 72 ILE A CA 1
ATOM 573 C C . ILE A 1 72 ? 1.682 -5.554 -11.716 1.00 84.75 72 ILE A C 1
ATOM 575 O O . ILE A 1 72 ? 0.667 -6.072 -11.257 1.00 84.75 72 ILE A O 1
ATOM 579 N N . GLU A 1 73 ? 1.651 -4.409 -12.399 1.00 76.44 73 GLU A N 1
ATOM 580 C CA . GLU A 1 73 ? 0.434 -3.811 -12.969 1.00 76.44 73 GLU A CA 1
ATOM 581 C C . GLU A 1 73 ? -0.057 -4.621 -14.177 1.00 76.44 73 GLU A C 1
ATOM 583 O O . GLU A 1 73 ? -1.278 -4.894 -14.223 1.00 76.44 73 GLU A O 1
#

Foldseek 3Di:
DWEQDPQAIDDDDDDADPPPPGDDPQVSCVVVQWHAPDDPDRPYTYHVRLVVVVVVCCVPPVDDPVNSNVVRD

Organism: NCBI:txid1448309

Secondary structure (DSSP, 8-state):
-EEEETTEEEE--------TTPPPHHHHHHHTTEEES-SS--SEEEEHHHHHHHHHHHHHH---HHHHHHHH-

InterPro domains:
  IPR041457 CxC2-like cysteine cluster, KDZ transposase-associated [PF18803] (1-72)

pLDDT: mean 85.52, std 6.53, range [61.47, 92.38]

Sequence (73 aa):
FSVIHINGIHHIHVVFCGCGSSVHTQQQLLHHGWFPTTIHQPHMCATFMVLNHFHLQMLHSKVTATHFIATIE